Protein AF-A0A7V6SS55-F1 (afdb_monomer_lite)

pLDDT: mean 86.13, std 12.6, range [48.03, 95.81]

Foldseek 3Di:
DLDDDPVLLCVLDPHPVRSVVQLVVQLVVCCVVVVDPDSVVSSSVSSSCSSVVVDDDDDDPPPPDD

Radius of gyration: 12.92 Å; chains: 1; bounding box: 41×26×28 Å

Sequence (66 aa):
MIDYSVDTLMEKTKNKYVLSQVIAKRAREIRSEEGFVLGYKAIDQAAQELVDDRYSYTFEREEDEE

Secondary structure (DSSP, 8-state):
-----HHHHHHTSSSHHHHHHHHHHHHHHHHHHH--SSHHHHHHHHHHHHHTT-------------

Structure (mmCIF, N/CA/C/O backbone):
data_AF-A0A7V6SS55-F1
#
_entry.id   AF-A0A7V6SS55-F1
#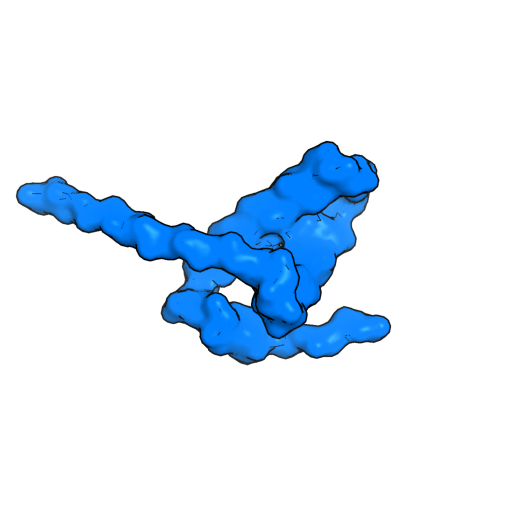
loop_
_atom_site.group_PDB
_atom_site.id
_atom_site.type_symbol
_atom_site.label_atom_id
_atom_site.label_alt_id
_atom_site.label_comp_id
_atom_site.label_asym_id
_atom_site.label_entity_id
_atom_site.label_seq_id
_atom_site.pdbx_PDB_ins_code
_atom_site.Cartn_x
_atom_site.Cartn_y
_atom_site.Cartn_z
_atom_site.occupancy
_atom_site.B_iso_or_equiv
_atom_site.auth_seq_id
_atom_site.auth_comp_id
_atom_site.auth_asym_id
_atom_site.auth_atom_id
_atom_site.pdbx_PDB_model_num
ATOM 1 N N . MET A 1 1 ? -12.329 -12.815 -0.295 1.00 51.81 1 MET A N 1
ATOM 2 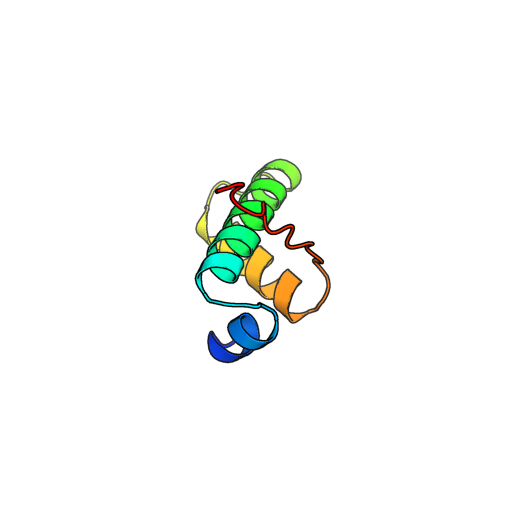C CA . MET A 1 1 ? -11.121 -13.642 -0.473 1.00 51.81 1 MET A CA 1
ATOM 3 C C . MET A 1 1 ? -10.084 -12.704 -1.043 1.00 51.81 1 MET A C 1
ATOM 5 O O . MET A 1 1 ? -10.437 -11.970 -1.955 1.00 51.81 1 MET A O 1
ATOM 9 N N . ILE A 1 2 ? -8.918 -12.603 -0.412 1.00 56.34 2 ILE A N 1
ATOM 10 C CA . ILE A 1 2 ? -7.844 -11.723 -0.880 1.00 56.34 2 ILE A CA 1
ATOM 11 C C . ILE A 1 2 ? -7.318 -12.352 -2.166 1.00 56.34 2 ILE A C 1
ATOM 13 O O . ILE A 1 2 ? -6.884 -13.501 -2.126 1.00 56.34 2 ILE A O 1
ATOM 17 N N . ASP A 1 3 ? -7.445 -11.649 -3.285 1.00 70.31 3 ASP A N 1
ATOM 18 C CA . ASP A 1 3 ? -7.138 -12.197 -4.608 1.00 70.31 3 ASP A CA 1
ATOM 19 C C . ASP A 1 3 ? -6.067 -11.329 -5.270 1.00 70.31 3 ASP A C 1
ATOM 21 O O . ASP A 1 3 ? -6.302 -10.614 -6.240 1.00 70.31 3 ASP A O 1
ATOM 25 N N . TYR A 1 4 ? -4.878 -11.328 -4.667 1.00 83.25 4 TYR A N 1
ATOM 26 C CA . TYR A 1 4 ? -3.679 -10.791 -5.293 1.00 83.25 4 TYR A CA 1
ATOM 27 C C . TYR A 1 4 ? -2.583 -11.848 -5.322 1.00 83.25 4 TYR A C 1
ATOM 29 O O . TYR A 1 4 ? -2.420 -12.641 -4.392 1.00 83.25 4 TYR A O 1
ATOM 37 N N . SER A 1 5 ? -1.797 -11.833 -6.394 1.00 89.88 5 SER A N 1
ATOM 38 C CA . SER A 1 5 ? -0.560 -12.600 -6.478 1.00 89.88 5 SER A CA 1
ATOM 39 C C . SER A 1 5 ? 0.637 -11.706 -6.153 1.00 89.88 5 SER A C 1
ATOM 41 O O . SER A 1 5 ? 0.574 -10.479 -6.278 1.00 89.88 5 SER A O 1
ATOM 43 N N . VAL A 1 6 ? 1.750 -12.321 -5.748 1.00 88.88 6 VAL A N 1
ATOM 44 C CA . VAL A 1 6 ? 3.017 -11.592 -5.581 1.00 88.88 6 VAL A CA 1
ATOM 45 C C . VAL A 1 6 ? 3.447 -10.962 -6.906 1.00 88.88 6 VAL A C 1
ATOM 47 O O . VAL A 1 6 ? 3.932 -9.835 -6.902 1.00 88.88 6 VAL A O 1
ATOM 50 N N . ASP A 1 7 ? 3.203 -11.636 -8.030 1.00 91.69 7 ASP A N 1
ATOM 51 C CA . ASP A 1 7 ? 3.531 -11.120 -9.359 1.00 91.69 7 ASP A CA 1
ATOM 52 C C . ASP A 1 7 ? 2.739 -9.838 -9.668 1.00 91.69 7 ASP A C 1
ATOM 54 O O . ASP A 1 7 ? 3.323 -8.840 -10.080 1.00 91.69 7 ASP A O 1
ATOM 58 N N . THR A 1 8 ? 1.445 -9.798 -9.335 1.00 92.38 8 THR A N 1
ATOM 59 C CA . THR A 1 8 ? 0.603 -8.597 -9.493 1.00 92.38 8 THR A CA 1
ATOM 60 C C . THR A 1 8 ? 1.108 -7.427 -8.643 1.00 92.38 8 THR A C 1
ATOM 62 O O . THR A 1 8 ? 1.165 -6.291 -9.107 1.00 92.38 8 THR A O 1
ATOM 65 N N . LEU A 1 9 ? 1.518 -7.682 -7.398 1.00 92.06 9 LEU A N 1
ATOM 66 C CA . LEU A 1 9 ? 2.107 -6.651 -6.533 1.00 92.06 9 LEU A CA 1
ATOM 67 C C . LEU A 1 9 ? 3.450 -6.139 -7.073 1.00 92.06 9 LEU A C 1
ATOM 69 O O . LEU A 1 9 ? 3.773 -4.952 -6.964 1.00 92.06 9 LEU A O 1
ATOM 73 N N . MET A 1 10 ? 4.238 -7.036 -7.660 1.00 92.69 10 MET A N 1
ATOM 74 C CA . MET A 1 10 ? 5.498 -6.694 -8.304 1.00 92.69 10 MET A CA 1
ATOM 75 C C . MET A 1 10 ? 5.279 -5.845 -9.559 1.00 92.69 10 MET A C 1
ATOM 77 O O . MET A 1 10 ? 6.047 -4.920 -9.767 1.00 92.69 10 MET A O 1
ATOM 81 N N . GLU A 1 11 ? 4.218 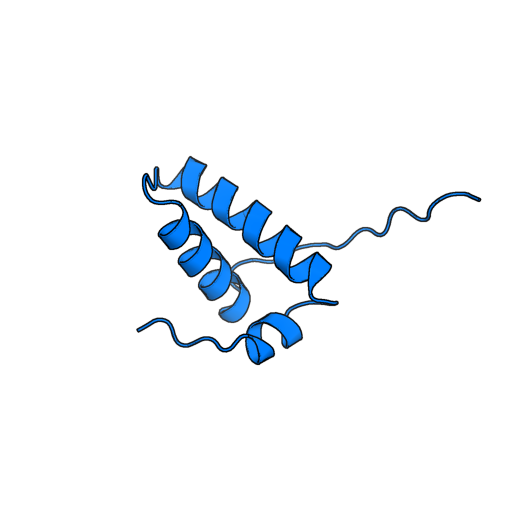-6.059 -10.339 1.00 93.31 11 GLU A N 1
ATOM 82 C CA . GLU A 1 11 ? 3.871 -5.199 -11.487 1.00 93.31 11 GLU A CA 1
ATOM 83 C C . GLU A 1 11 ? 3.485 -3.770 -11.073 1.00 93.31 11 GLU A C 1
ATOM 85 O O . GLU A 1 11 ? 3.761 -2.813 -11.798 1.00 93.31 11 GLU A O 1
ATOM 90 N N . LYS A 1 12 ? 2.897 -3.596 -9.882 1.00 92.38 12 LYS A N 1
ATOM 91 C CA . LYS A 1 12 ? 2.585 -2.273 -9.307 1.00 92.38 12 LYS A CA 1
ATOM 92 C C . LYS A 1 12 ? 3.820 -1.537 -8.781 1.00 92.38 12 LYS A C 1
ATOM 94 O O . LYS A 1 12 ? 3.732 -0.377 -8.366 1.00 92.38 12 LYS A O 1
ATOM 99 N N . THR A 1 13 ? 4.978 -2.199 -8.733 1.00 91.44 13 THR A N 1
ATOM 100 C CA . THR A 1 13 ? 6.173 -1.655 -8.090 1.00 91.44 13 THR A CA 1
ATOM 101 C C . THR A 1 13 ? 7.434 -1.787 -8.921 1.00 91.44 13 THR A C 1
ATOM 103 O O . THR A 1 13 ? 7.567 -2.618 -9.805 1.00 91.44 13 THR A O 1
ATOM 106 N N . LYS A 1 14 ? 8.414 -0.918 -8.658 1.00 87.38 14 LYS A N 1
ATOM 107 C CA . LYS A 1 14 ? 9.661 -0.924 -9.436 1.00 87.38 14 LYS A CA 1
ATOM 108 C C . LYS A 1 14 ? 10.509 -2.170 -9.172 1.00 87.38 14 LYS A C 1
ATOM 110 O O . LYS A 1 14 ? 11.206 -2.653 -10.058 1.00 87.38 14 LYS A O 1
ATOM 115 N N . ASN A 1 15 ? 10.533 -2.628 -7.922 1.00 91.69 15 ASN A N 1
ATOM 116 C CA . ASN A 1 15 ? 11.246 -3.822 -7.482 1.00 91.69 15 ASN A CA 1
ATOM 117 C C . ASN A 1 15 ? 10.733 -4.271 -6.102 1.00 91.69 15 ASN A C 1
ATOM 119 O O . ASN A 1 15 ? 10.025 -3.536 -5.413 1.00 91.69 15 ASN A O 1
ATOM 123 N N . LYS A 1 16 ? 11.178 -5.451 -5.659 1.00 92.50 16 LYS A N 1
ATOM 124 C CA . LYS A 1 16 ? 10.756 -6.068 -4.391 1.00 92.50 16 LYS A CA 1
ATOM 125 C C . LYS A 1 16 ? 11.079 -5.245 -3.138 1.00 92.50 16 LYS A C 1
ATOM 127 O O . LYS A 1 16 ? 10.380 -5.365 -2.136 1.00 92.50 16 LYS A O 1
A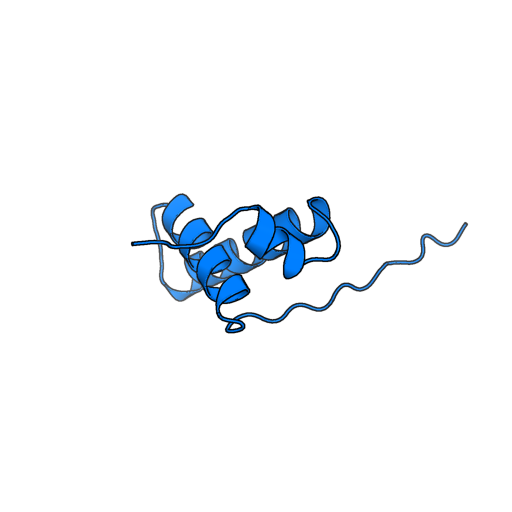TOM 132 N N . TYR A 1 17 ? 12.130 -4.424 -3.168 1.00 92.94 17 TYR A N 1
ATOM 133 C CA . TYR A 1 17 ? 12.496 -3.570 -2.035 1.00 92.94 17 TYR A CA 1
ATOM 134 C C . TYR A 1 17 ? 11.534 -2.393 -1.921 1.00 92.94 17 TYR A C 1
ATOM 136 O O . TYR A 1 17 ? 11.039 -2.115 -0.831 1.00 92.94 17 TYR A O 1
ATOM 144 N N . VAL A 1 18 ? 11.201 -1.773 -3.056 1.00 93.19 18 VAL A N 1
ATOM 145 C CA . VAL A 1 18 ? 10.169 -0.734 -3.132 1.00 93.19 18 VAL A CA 1
ATOM 146 C C . VAL A 1 18 ? 8.829 -1.298 -2.678 1.00 93.19 18 VAL A C 1
ATOM 148 O O . VAL A 1 18 ? 8.201 -0.705 -1.808 1.00 93.19 18 VAL A O 1
ATOM 151 N N . LEU A 1 19 ? 8.434 -2.482 -3.159 1.00 94.62 19 LEU A N 1
ATOM 152 C CA . LEU A 1 19 ? 7.226 -3.162 -2.686 1.00 94.62 19 LEU A CA 1
ATOM 153 C C . LEU A 1 19 ? 7.214 -3.317 -1.163 1.00 94.62 19 LEU A C 1
ATOM 155 O O . LEU A 1 19 ? 6.252 -2.926 -0.507 1.00 94.62 19 LEU A O 1
ATOM 159 N N . SER A 1 20 ? 8.302 -3.834 -0.588 1.00 95.12 20 SER A N 1
ATOM 160 C CA . SER A 1 20 ? 8.405 -4.010 0.860 1.00 95.12 20 SER A CA 1
ATOM 161 C C . SER A 1 20 ? 8.258 -2.689 1.620 1.00 95.12 20 SER A C 1
ATOM 163 O O . SER A 1 20 ? 7.620 -2.672 2.672 1.00 95.12 20 SER A O 1
ATOM 165 N N . GLN A 1 21 ? 8.839 -1.595 1.121 1.00 94.88 21 GLN A N 1
ATOM 166 C CA . GLN A 1 21 ? 8.743 -0.275 1.750 1.00 94.88 21 GLN A CA 1
ATOM 167 C C . GLN A 1 21 ? 7.329 0.305 1.645 1.00 94.88 21 GLN A C 1
ATOM 169 O O . GLN A 1 21 ? 6.792 0.776 2.646 1.00 94.88 21 GLN A O 1
ATOM 174 N N . VAL A 1 22 ? 6.717 0.220 0.463 1.00 95.12 22 VAL A N 1
ATOM 175 C CA . VAL A 1 22 ? 5.358 0.697 0.168 1.00 95.12 22 VAL A CA 1
ATOM 176 C C . VAL A 1 22 ? 4.338 -0.002 1.065 1.00 95.12 22 VAL A C 1
ATOM 178 O O . VAL A 1 22 ? 3.596 0.664 1.785 1.00 95.12 22 VAL A O 1
ATOM 181 N N . ILE A 1 23 ? 4.363 -1.337 1.108 1.00 95.81 23 ILE A N 1
ATOM 182 C CA . ILE A 1 23 ? 3.447 -2.125 1.942 1.00 95.81 23 ILE A CA 1
ATOM 183 C C . ILE A 1 23 ? 3.675 -1.843 3.426 1.00 95.81 23 ILE A C 1
ATOM 185 O O . ILE A 1 23 ? 2.716 -1.621 4.163 1.00 95.81 23 ILE A O 1
ATOM 189 N N . ALA A 1 24 ? 4.930 -1.802 3.884 1.00 95.06 24 ALA A N 1
ATOM 190 C CA . ALA A 1 24 ? 5.227 -1.531 5.289 1.00 95.06 24 ALA A CA 1
ATOM 191 C C . ALA A 1 24 ? 4.781 -0.127 5.720 1.00 95.06 24 ALA A C 1
ATOM 193 O O . ALA A 1 24 ? 4.279 0.036 6.834 1.00 95.06 24 ALA A O 1
ATOM 194 N N . LYS A 1 25 ? 4.960 0.881 4.858 1.00 95.19 25 LYS A N 1
ATOM 195 C CA . LYS A 1 25 ? 4.505 2.250 5.109 1.00 95.19 25 LYS A CA 1
ATOM 196 C C . LYS A 1 25 ? 2.983 2.290 5.211 1.00 95.19 25 LYS A C 1
ATOM 198 O O . LYS A 1 25 ? 2.468 2.680 6.258 1.00 95.19 25 LYS A O 1
ATOM 203 N N . ARG A 1 26 ? 2.276 1.795 4.191 1.00 95.19 26 ARG A N 1
ATOM 204 C CA . ARG A 1 26 ? 0.811 1.844 4.163 1.00 95.19 26 ARG A CA 1
ATOM 205 C C . ARG A 1 26 ? 0.171 1.015 5.277 1.00 95.19 26 ARG A C 1
ATOM 207 O O . ARG A 1 26 ? -0.759 1.474 5.926 1.00 95.19 26 ARG A O 1
ATOM 214 N N . ALA A 1 27 ? 0.724 -0.151 5.607 1.00 94.69 27 ALA A N 1
ATOM 215 C CA . ALA A 1 27 ? 0.233 -0.955 6.725 1.00 94.69 27 ALA A CA 1
ATOM 216 C C . ALA A 1 27 ? 0.343 -0.221 8.077 1.00 94.69 27 ALA A C 1
ATOM 218 O O . ALA A 1 27 ? -0.511 -0.395 8.945 1.00 94.69 27 ALA A O 1
ATOM 219 N N . ARG A 1 28 ? 1.374 0.611 8.290 1.00 93.19 28 ARG A N 1
ATOM 220 C CA . ARG A 1 28 ? 1.481 1.432 9.511 1.00 93.19 28 ARG A CA 1
ATOM 221 C C . ARG A 1 28 ? 0.439 2.546 9.541 1.00 93.19 28 ARG A C 1
ATOM 223 O O . ARG A 1 28 ? -0.130 2.776 10.604 1.00 93.19 28 ARG A O 1
ATOM 230 N N . GLU A 1 29 ? 0.193 3.192 8.404 1.00 93.56 29 GLU A N 1
ATOM 231 C CA . GLU A 1 29 ? -0.855 4.212 8.254 1.00 93.56 29 GLU A CA 1
ATOM 232 C C . GLU A 1 29 ? -2.231 3.610 8.572 1.00 93.56 29 GLU A C 1
ATOM 234 O O . GLU A 1 29 ? -2.889 4.069 9.501 1.00 93.56 29 GLU A O 1
ATOM 239 N N . ILE A 1 30 ? -2.586 2.486 7.940 1.00 92.81 30 ILE A N 1
ATOM 240 C CA . ILE A 1 30 ? -3.838 1.750 8.191 1.00 92.81 30 ILE A CA 1
ATOM 241 C C . ILE A 1 30 ? -3.970 1.355 9.668 1.00 92.81 30 ILE A C 1
ATOM 243 O O . ILE A 1 30 ? -5.028 1.514 10.272 1.00 92.81 30 ILE A O 1
ATOM 247 N N . ARG A 1 31 ? -2.893 0.870 10.305 1.00 91.38 31 ARG A N 1
ATOM 248 C CA . ARG A 1 31 ? -2.924 0.570 11.749 1.00 91.38 31 ARG A CA 1
ATOM 249 C C . ARG A 1 31 ? -3.203 1.801 12.603 1.00 91.38 31 ARG A C 1
ATOM 251 O O . ARG A 1 31 ? -3.865 1.664 13.629 1.00 91.38 31 ARG A O 1
ATOM 258 N N . SER A 1 32 ? -2.670 2.957 12.221 1.00 89.19 32 SER A N 1
ATOM 259 C CA . SER A 1 32 ? -2.885 4.213 12.938 1.00 89.19 32 SER A CA 1
ATOM 260 C C . SER A 1 32 ? -4.293 4.770 12.718 1.00 89.19 32 SER A C 1
ATOM 262 O O . SER A 1 32 ? -4.856 5.340 13.646 1.00 89.19 32 SER A O 1
ATOM 264 N N . GLU A 1 33 ? -4.842 4.622 11.513 1.00 88.94 33 GLU A N 1
ATOM 265 C CA . GLU A 1 33 ? -6.163 5.127 11.117 1.00 88.94 33 GLU A CA 1
ATOM 266 C C . GLU A 1 33 ? -7.295 4.252 11.676 1.00 88.94 33 GLU A C 1
ATOM 268 O O . GLU A 1 33 ? -8.239 4.757 12.280 1.00 88.94 33 GLU A O 1
ATOM 273 N N . GLU A 1 34 ? -7.184 2.933 11.510 1.00 84.50 34 GLU A N 1
ATOM 274 C CA . GLU A 1 34 ? -8.269 1.981 11.781 1.00 84.50 34 GLU A CA 1
ATOM 275 C C . GLU A 1 34 ? -8.086 1.201 13.092 1.00 84.50 34 GLU A C 1
ATOM 277 O O . GLU A 1 34 ? -8.960 0.438 13.507 1.00 84.50 34 GLU A O 1
ATOM 282 N N . GLY A 1 35 ? -6.948 1.367 13.772 1.00 79.12 35 GLY A N 1
ATOM 283 C CA . GLY A 1 35 ? -6.701 0.740 15.072 1.00 79.12 35 GLY A CA 1
ATOM 284 C C . GLY A 1 35 ? -6.521 -0.781 15.015 1.00 79.12 35 GLY A C 1
ATOM 285 O O . GLY A 1 35 ? -6.752 -1.469 16.013 1.00 79.12 35 GLY A O 1
ATOM 286 N N . PHE A 1 36 ? -6.104 -1.340 13.872 1.00 77.12 36 PHE A N 1
ATOM 287 C CA . PHE A 1 36 ? -5.839 -2.776 13.764 1.00 77.12 36 PHE A CA 1
ATOM 288 C C . PHE A 1 36 ? -4.807 -3.250 14.801 1.00 77.12 36 PHE A C 1
ATOM 290 O O . PHE A 1 36 ? -3.618 -2.908 14.761 1.00 77.12 36 PHE A O 1
ATOM 297 N N . VAL A 1 37 ? -5.261 -4.134 15.694 1.00 73.88 37 VAL A N 1
ATOM 298 C CA . VAL A 1 37 ? -4.413 -4.812 16.689 1.00 73.88 37 VAL A CA 1
ATOM 299 C C . VAL A 1 37 ? -3.498 -5.842 16.019 1.00 73.88 37 VAL A C 1
ATOM 301 O O . VAL A 1 37 ? -2.337 -5.994 16.394 1.00 73.88 37 VAL A O 1
ATOM 304 N N . LEU A 1 38 ? -4.006 -6.536 14.999 1.00 81.06 38 LEU A N 1
ATOM 305 C CA . LEU A 1 38 ? -3.286 -7.592 14.290 1.00 81.06 38 LEU A CA 1
ATOM 306 C C . LEU A 1 38 ? -2.556 -7.017 13.075 1.00 81.06 38 LEU A C 1
ATOM 308 O O . LEU A 1 38 ? -3.189 -6.621 12.100 1.00 81.06 38 LEU A O 1
ATOM 312 N N . GLY A 1 39 ? -1.222 -7.016 13.119 1.00 83.81 39 GLY A N 1
ATOM 313 C CA . GLY A 1 39 ? -0.391 -6.409 12.075 1.00 83.81 39 GLY A CA 1
ATOM 314 C C . GLY A 1 39 ? -0.585 -7.006 10.678 1.00 83.81 39 GLY A C 1
ATOM 315 O O . GLY A 1 39 ? -0.566 -6.258 9.706 1.00 83.81 39 GLY A O 1
ATOM 316 N N . TYR A 1 40 ? -0.836 -8.316 10.568 1.00 89.69 40 TYR A N 1
ATOM 317 C CA . TYR A 1 40 ? -1.022 -8.962 9.262 1.00 89.69 40 TYR A CA 1
ATOM 318 C C . TYR A 1 40 ? -2.261 -8.446 8.517 1.00 89.69 40 TYR A C 1
ATOM 320 O O . TYR A 1 40 ? -2.203 -8.289 7.308 1.00 89.69 40 TYR A O 1
ATOM 328 N N . LYS A 1 41 ? -3.341 -8.076 9.224 1.00 91.44 41 LYS A N 1
ATOM 329 C CA . LYS A 1 41 ? -4.557 -7.546 8.581 1.00 91.44 41 LYS A CA 1
ATOM 330 C C . LYS A 1 41 ? -4.305 -6.219 7.872 1.00 91.44 41 LYS A C 1
ATOM 332 O O . LYS A 1 41 ? -4.833 -5.986 6.794 1.00 91.44 41 LYS A O 1
ATOM 337 N N . ALA A 1 42 ? -3.472 -5.368 8.466 1.00 93.00 42 ALA A N 1
ATOM 338 C CA . ALA A 1 42 ? -3.097 -4.101 7.852 1.00 93.00 42 ALA A CA 1
ATOM 339 C C . ALA A 1 42 ? -2.147 -4.292 6.660 1.00 93.00 42 ALA A C 1
ATOM 341 O O . ALA A 1 42 ? -2.199 -3.517 5.711 1.00 93.00 42 ALA A O 1
ATOM 342 N N . ILE A 1 43 ? -1.297 -5.325 6.691 1.00 94.06 43 ILE A N 1
ATOM 343 C CA . ILE A 1 43 ? -0.455 -5.711 5.548 1.00 94.06 43 ILE A CA 1
ATOM 344 C C . ILE A 1 43 ? -1.330 -6.207 4.394 1.00 94.06 43 ILE A C 1
ATOM 346 O O . ILE A 1 43 ? -1.155 -5.756 3.265 1.00 94.06 43 ILE A O 1
ATOM 350 N N . ASP A 1 44 ? -2.294 -7.077 4.692 1.00 92.88 44 ASP A N 1
ATOM 351 C CA . ASP A 1 44 ? -3.237 -7.616 3.712 1.00 92.88 44 ASP A CA 1
ATOM 352 C C . ASP A 1 44 ? -4.053 -6.498 3.051 1.00 92.88 44 ASP A C 1
ATOM 354 O O . ASP A 1 44 ? -4.186 -6.446 1.827 1.00 92.88 44 ASP A O 1
ATOM 358 N N . GLN A 1 45 ? -4.556 -5.555 3.852 1.00 93.44 45 GLN A N 1
ATOM 359 C CA . GLN A 1 45 ? -5.286 -4.401 3.336 1.00 93.44 45 GLN A CA 1
ATOM 360 C C . GLN A 1 45 ? -4.390 -3.4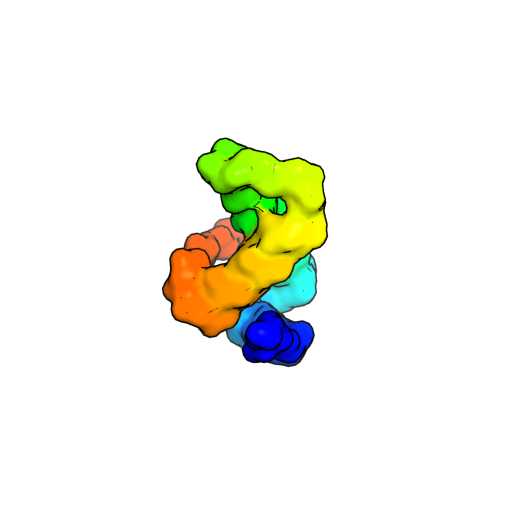72 2.511 1.00 93.44 45 GLN A C 1
ATOM 362 O O . GLN A 1 45 ? -4.800 -3.053 1.433 1.00 93.44 45 GLN A O 1
ATOM 367 N N . ALA A 1 46 ? -3.161 -3.194 2.957 1.00 94.81 46 ALA A N 1
ATOM 368 C CA . ALA A 1 46 ? -2.210 -2.385 2.195 1.00 94.81 46 ALA A CA 1
ATOM 369 C C . ALA A 1 46 ? -1.906 -2.997 0.818 1.00 94.81 46 ALA A C 1
ATOM 371 O O . ALA A 1 46 ? -1.837 -2.282 -0.180 1.00 94.81 46 ALA A O 1
ATOM 372 N N . ALA A 1 47 ? -1.746 -4.319 0.755 1.00 95.06 47 ALA A N 1
ATOM 373 C CA . ALA A 1 47 ? -1.521 -5.026 -0.499 1.00 95.06 47 ALA A CA 1
ATOM 374 C C . ALA A 1 47 ? -2.747 -4.964 -1.420 1.00 95.06 47 ALA A C 1
ATOM 376 O O . ALA A 1 47 ? -2.598 -4.697 -2.611 1.00 95.06 47 ALA A O 1
ATOM 377 N N . GLN A 1 48 ? -3.952 -5.120 -0.871 1.00 94.44 48 GLN A N 1
ATOM 378 C CA . GLN A 1 48 ? -5.182 -4.974 -1.645 1.00 94.44 48 GLN A CA 1
ATOM 379 C C . GLN A 1 48 ? -5.368 -3.539 -2.167 1.00 94.44 48 GLN A C 1
ATOM 381 O O . GLN A 1 48 ? -5.701 -3.352 -3.332 1.00 94.44 48 GLN A O 1
ATOM 386 N N . GLU A 1 49 ? -5.112 -2.517 -1.345 1.00 94.75 49 GLU A N 1
ATOM 387 C CA . GLU A 1 49 ? -5.194 -1.112 -1.768 1.00 94.75 49 GLU A CA 1
ATOM 388 C C . GLU A 1 49 ? -4.193 -0.773 -2.879 1.00 94.75 49 GLU A C 1
ATOM 390 O O . GLU A 1 49 ? -4.525 -0.000 -3.776 1.00 94.75 49 GLU A O 1
ATOM 395 N N . LEU A 1 50 ? -2.994 -1.365 -2.854 1.00 94.81 50 LEU A N 1
ATOM 396 C CA . LEU A 1 50 ? -2.000 -1.194 -3.915 1.00 94.81 50 LEU A CA 1
ATOM 397 C C . LEU A 1 50 ? -2.438 -1.854 -5.234 1.00 94.81 50 LEU A C 1
ATOM 399 O O . LEU A 1 50 ? -2.238 -1.286 -6.304 1.00 94.81 50 LEU A O 1
ATOM 403 N N . VAL A 1 51 ? -3.033 -3.047 -5.173 1.00 94.25 51 VAL A N 1
ATOM 404 C CA . VAL A 1 51 ? -3.529 -3.760 -6.3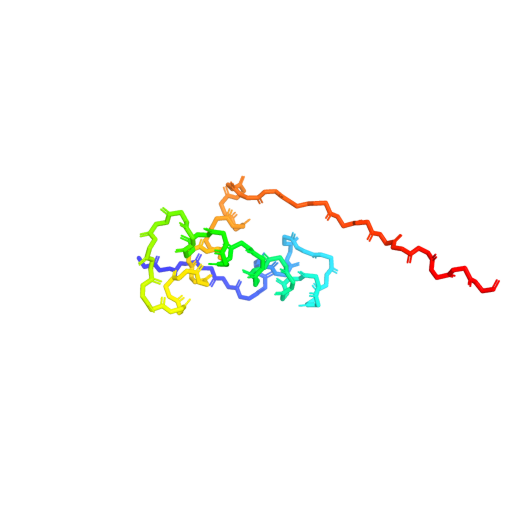65 1.00 94.25 51 VAL A CA 1
ATOM 405 C C . VAL A 1 51 ? -4.729 -3.048 -6.979 1.00 94.25 51 VAL A C 1
ATOM 407 O O . VAL A 1 51 ? -4.781 -2.890 -8.199 1.00 94.25 51 VAL A O 1
ATOM 410 N N . ASP A 1 52 ? -5.639 -2.563 -6.138 1.00 94.19 52 ASP A N 1
ATOM 411 C CA . ASP A 1 52 ? -6.859 -1.862 -6.546 1.00 94.19 52 ASP A CA 1
ATOM 412 C C . ASP A 1 52 ? -6.610 -0.400 -6.973 1.00 94.19 52 ASP A C 1
ATOM 414 O O . ASP A 1 52 ? -7.570 0.340 -7.181 1.00 94.19 52 ASP A O 1
ATOM 418 N N . ASP A 1 53 ? -5.350 0.051 -7.038 1.00 92.31 53 ASP A N 1
ATOM 419 C CA . ASP A 1 53 ? -4.960 1.443 -7.317 1.00 92.31 53 ASP A CA 1
ATOM 420 C C . ASP A 1 53 ? -5.596 2.473 -6.356 1.00 92.31 53 ASP A C 1
ATOM 422 O O . ASP A 1 53 ? -5.766 3.648 -6.681 1.00 92.31 53 ASP A O 1
ATOM 426 N N . ARG A 1 54 ? -5.931 2.041 -5.133 1.00 93.50 54 ARG A N 1
ATOM 427 C CA . ARG A 1 54 ? -6.455 2.893 -4.052 1.00 93.50 54 ARG A CA 1
ATOM 428 C C . ARG A 1 54 ? -5.353 3.532 -3.210 1.00 93.50 54 ARG A C 1
ATOM 430 O O . ARG A 1 54 ? -5.634 4.447 -2.440 1.00 93.50 54 ARG A O 1
ATOM 437 N N . TYR A 1 55 ? -4.111 3.081 -3.376 1.00 91.56 55 TYR A N 1
ATOM 438 C CA . TYR A 1 55 ? -2.927 3.675 -2.770 1.00 91.56 55 TYR A CA 1
ATOM 439 C C . TYR A 1 55 ? -1.871 3.996 -3.830 1.00 91.56 55 TYR A C 1
ATOM 441 O O . TYR A 1 55 ? -1.404 3.113 -4.547 1.00 91.56 55 TYR A O 1
ATOM 449 N N . SER A 1 56 ? -1.455 5.260 -3.894 1.00 89.88 56 SER A N 1
ATOM 450 C CA . SER A 1 56 ? -0.379 5.734 -4.768 1.00 89.88 56 SER A CA 1
ATOM 451 C C . SER A 1 56 ? 0.854 6.109 -3.953 1.00 89.88 56 SER A C 1
ATOM 453 O O . SER A 1 56 ? 0.731 6.727 -2.896 1.00 89.88 56 SER A O 1
ATOM 455 N N . TYR A 1 57 ? 2.045 5.820 -4.475 1.00 90.62 57 TYR A N 1
ATOM 456 C CA . TYR A 1 57 ? 3.309 6.211 -3.855 1.00 90.62 57 TYR A CA 1
ATOM 457 C C . TYR A 1 57 ? 4.245 6.862 -4.878 1.00 90.62 57 TYR A C 1
ATOM 459 O O . TYR A 1 57 ? 4.211 6.546 -6.067 1.00 90.62 57 TYR A O 1
ATOM 467 N N . THR A 1 58 ? 5.109 7.753 -4.399 1.00 87.00 58 THR A N 1
ATOM 468 C CA . THR A 1 58 ? 6.238 8.293 -5.159 1.00 87.00 58 THR A CA 1
ATOM 469 C C . THR A 1 58 ? 7.525 7.627 -4.681 1.00 87.00 58 THR A C 1
ATOM 471 O O . THR A 1 58 ? 7.703 7.368 -3.490 1.00 87.00 58 THR A O 1
ATOM 474 N N . PHE A 1 59 ? 8.414 7.300 -5.619 1.00 78.31 59 PHE A N 1
ATOM 475 C CA . PHE A 1 59 ? 9.749 6.792 -5.316 1.00 78.31 59 PHE A CA 1
ATOM 476 C C . PHE A 1 59 ? 10.767 7.861 -5.704 1.00 78.31 59 PHE A C 1
ATOM 478 O O . PHE A 1 59 ? 11.117 7.989 -6.878 1.00 78.31 59 PHE A O 1
ATOM 485 N N . GLU A 1 60 ? 11.211 8.636 -4.721 1.00 74.44 60 GLU A N 1
ATOM 486 C CA . GLU A 1 60 ? 12.334 9.555 -4.877 1.00 74.44 60 GLU A CA 1
ATOM 487 C C . GLU A 1 60 ? 13.609 8.754 -4.627 1.00 74.44 60 GLU A C 1
ATOM 489 O O . GLU A 1 60 ? 13.813 8.188 -3.553 1.00 74.44 60 GLU A O 1
ATOM 494 N N . ARG A 1 61 ? 14.430 8.615 -5.668 1.00 66.56 61 ARG A N 1
ATOM 495 C CA . ARG A 1 61 ? 15.771 8.069 -5.511 1.00 66.56 61 ARG A CA 1
ATOM 496 C C . ARG A 1 61 ? 16.608 9.231 -4.995 1.00 66.56 61 ARG A C 1
ATOM 498 O O . ARG A 1 61 ? 16.823 10.169 -5.754 1.00 66.56 61 ARG A O 1
ATOM 505 N N . GLU A 1 62 ? 17.021 9.189 -3.733 1.00 62.84 62 GLU A N 1
ATOM 506 C CA . GLU A 1 62 ? 18.169 9.994 -3.318 1.00 62.84 62 GLU A CA 1
ATOM 507 C C . GLU A 1 62 ? 19.319 9.529 -4.220 1.00 62.84 62 GLU A C 1
ATOM 509 O O . GLU A 1 62 ? 19.692 8.353 -4.222 1.00 62.84 62 GLU A O 1
ATOM 514 N N . GLU A 1 63 ? 19.735 10.390 -5.149 1.00 58.56 63 GLU A N 1
ATOM 515 C CA . GLU A 1 63 ? 20.995 10.184 -5.843 1.00 58.56 63 GLU A CA 1
ATOM 516 C C . GLU A 1 63 ? 22.050 10.314 -4.753 1.00 58.56 63 GLU A C 1
ATOM 518 O O . GLU A 1 63 ? 22.227 11.394 -4.196 1.00 58.56 63 GLU A O 1
ATOM 523 N N . ASP A 1 64 ? 22.658 9.191 -4.373 1.00 55.81 64 ASP A N 1
ATOM 524 C CA . ASP A 1 64 ? 23.838 9.209 -3.523 1.00 55.81 64 ASP A CA 1
ATOM 525 C C . ASP A 1 64 ? 24.874 10.089 -4.250 1.00 55.81 64 ASP A C 1
ATOM 527 O O . ASP A 1 64 ? 25.398 9.693 -5.293 1.00 55.81 64 ASP A O 1
ATOM 531 N N . GLU A 1 65 ? 25.079 11.320 -3.770 1.00 50.00 65 GLU A N 1
ATOM 532 C CA . GLU A 1 65 ? 26.151 12.201 -4.234 1.00 50.00 65 GLU A CA 1
ATOM 533 C C . GLU A 1 65 ? 27.486 11.491 -3.936 1.00 50.00 65 GLU A C 1
ATOM 535 O O . GLU A 1 65 ? 27.880 11.368 -2.774 1.00 50.00 65 GLU A O 1
ATOM 540 N N . GLU A 1 66 ? 28.135 10.962 -4.983 1.00 48.03 66 GLU A N 1
ATOM 541 C CA . GLU A 1 66 ? 29.523 10.461 -4.956 1.00 48.03 66 GLU A CA 1
ATOM 542 C C . GLU A 1 66 ? 30.546 11.598 -4.811 1.00 48.03 66 GLU A C 1
ATOM 544 O O . GLU A 1 66 ? 30.418 12.628 -5.517 1.00 48.03 66 GLU A O 1
#